Protein AF-A0A392M5W6-F1 (afdb_monomer_lite)

InterPro domains:
  IPR013057 Amino acid transporter, transmembrane domain [PF01490] (22-99)

Secondary structure (DSSP, 8-state):
-----------TTB-TTSSBPP---HHHHHHHHHHHHTTHHHHHHHHHHHHHHHHHHHHHHHHHHHHHHHHHHHHHHHHEES-TTT-EE--SHHHHHHHH-

Sequence (101 aa):
MAVQNSLPIVDDKYDDDGRIKRTGTWVTASAHIVTAVIGSGVLSLAWAVAQLGWIGGSIVLILFSVVTLLTSILMADCYRYPDPIHGTRNPTYMDMVKIIL

pLDDT: mean 74.82, std 14.11, range [38.78, 93.38]

Structure (mmCIF, N/CA/C/O backbone):
data_AF-A0A392M5W6-F1
#
_entry.id   AF-A0A392M5W6-F1
#
loop_
_atom_site.group_PDB
_atom_site.id
_atom_site.type_symbol
_atom_site.label_atom_id
_atom_site.label_alt_id
_atom_site.label_comp_id
_atom_site.label_asym_id
_atom_site.label_entity_id
_atom_site.label_seq_id
_atom_site.pdbx_PDB_ins_code
_atom_site.Cartn_x
_atom_site.Cartn_y
_atom_site.Cartn_z
_atom_site.occupancy
_atom_site.B_iso_or_equiv
_atom_site.auth_seq_id
_atom_site.auth_comp_id
_atom_site.auth_asym_id
_atom_site.auth_atom_id
_atom_site.pdbx_PDB_model_num
ATOM 1 N N . MET A 1 1 ? -45.700 2.190 40.415 1.00 38.78 1 MET A N 1
ATOM 2 C CA . MET A 1 1 ? -45.347 1.653 39.084 1.00 38.78 1 MET A CA 1
ATOM 3 C C . MET A 1 1 ? -44.191 2.480 38.553 1.00 38.78 1 MET A C 1
ATOM 5 O O . MET A 1 1 ? -44.412 3.606 38.132 1.00 38.78 1 MET A O 1
ATOM 9 N N . ALA A 1 2 ? -42.960 1.985 38.693 1.00 43.59 2 ALA A N 1
ATOM 10 C CA . ALA A 1 2 ? -41.777 2.657 38.169 1.00 43.59 2 ALA A CA 1
ATOM 11 C C . ALA A 1 2 ? -41.686 2.361 36.668 1.00 43.59 2 ALA A C 1
ATOM 13 O O . ALA A 1 2 ? -41.320 1.259 36.268 1.00 43.59 2 ALA A O 1
ATOM 14 N N . VAL A 1 3 ? -42.077 3.333 35.845 1.00 52.75 3 VAL A N 1
ATOM 15 C CA . VAL A 1 3 ? -41.728 3.352 34.423 1.00 52.75 3 VAL A CA 1
ATOM 16 C C . VAL A 1 3 ? -40.246 3.710 34.373 1.00 52.75 3 VAL A C 1
ATOM 18 O O . VAL A 1 3 ? -39.872 4.880 34.392 1.00 52.75 3 VAL A O 1
ATOM 21 N N . GLN A 1 4 ? -39.393 2.685 34.426 1.00 53.03 4 GLN A N 1
ATOM 22 C CA . GLN A 1 4 ? -37.978 2.815 34.110 1.00 53.03 4 GLN A CA 1
ATOM 23 C C . GLN A 1 4 ? -37.912 3.230 32.641 1.00 53.03 4 GLN A C 1
ATOM 25 O O . GLN A 1 4 ? -38.105 2.406 31.750 1.00 53.03 4 GLN A O 1
ATOM 30 N N . ASN A 1 5 ? -37.714 4.527 32.415 1.00 48.53 5 ASN A N 1
ATOM 31 C CA . ASN A 1 5 ? -37.404 5.104 31.118 1.00 48.53 5 ASN A CA 1
ATOM 32 C C . ASN A 1 5 ? -36.279 4.288 30.476 1.00 48.53 5 ASN A C 1
ATOM 34 O O . ASN A 1 5 ? -35.115 4.399 30.861 1.00 48.53 5 ASN A O 1
ATOM 38 N N . SER A 1 6 ? -36.642 3.474 29.492 1.00 53.88 6 SER A N 1
ATOM 39 C CA . SER A 1 6 ? -35.745 2.877 28.516 1.00 53.88 6 SER A CA 1
ATOM 40 C C . SER A 1 6 ? -35.206 3.991 27.620 1.00 53.88 6 SER A C 1
ATOM 42 O O . SER A 1 6 ? -35.617 4.143 26.471 1.00 53.88 6 SER A O 1
ATOM 44 N N . LEU A 1 7 ? -34.331 4.831 28.175 1.00 57.06 7 LEU A N 1
ATOM 45 C CA . LEU A 1 7 ? -33.422 5.621 27.362 1.00 57.06 7 LEU A CA 1
ATOM 46 C C . LEU A 1 7 ? -32.461 4.615 26.724 1.00 57.06 7 LEU A C 1
ATOM 48 O O . L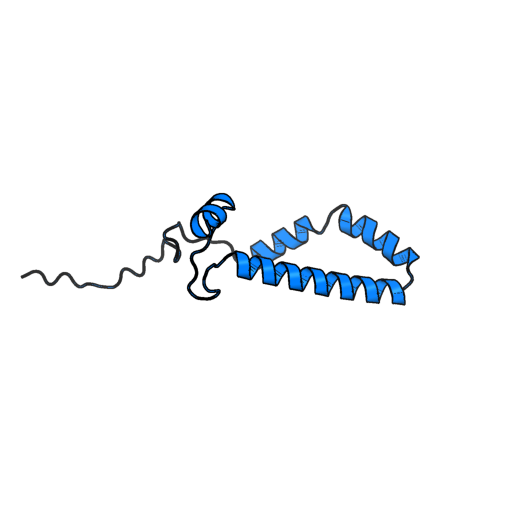EU A 1 7 ? -31.897 3.798 27.458 1.00 57.06 7 LEU A O 1
ATOM 52 N N . PRO A 1 8 ? -32.288 4.617 25.393 1.00 51.41 8 PRO A N 1
ATOM 53 C CA . PRO A 1 8 ? -31.236 3.828 24.786 1.00 51.41 8 PRO A CA 1
ATOM 54 C C . PRO A 1 8 ? -29.938 4.337 25.407 1.00 51.41 8 PRO A C 1
ATOM 56 O O . PRO A 1 8 ? -29.577 5.501 25.230 1.00 51.41 8 PRO A O 1
ATOM 59 N N . ILE A 1 9 ? -29.279 3.503 26.210 1.00 55.28 9 ILE A N 1
ATOM 60 C CA . ILE A 1 9 ? -27.899 3.750 26.601 1.00 55.28 9 ILE A CA 1
ATOM 61 C C . ILE A 1 9 ? -27.139 3.671 25.278 1.00 55.28 9 ILE A C 1
ATOM 63 O O . ILE A 1 9 ? -26.803 2.589 24.807 1.00 55.28 9 ILE A O 1
ATOM 67 N N . VAL A 1 10 ? -26.980 4.814 24.610 1.00 57.06 10 VAL A N 1
ATOM 68 C CA . VAL A 1 10 ? -25.956 4.995 23.589 1.00 57.06 10 VAL A CA 1
ATOM 69 C C . VAL A 1 10 ? -24.670 4.851 24.381 1.00 57.06 10 VAL A C 1
ATOM 71 O O . VAL A 1 10 ? -24.241 5.785 25.057 1.00 57.06 10 VAL A O 1
ATOM 74 N N . ASP A 1 11 ? -24.173 3.621 24.456 1.00 61.72 11 ASP A N 1
ATOM 75 C CA . ASP A 1 11 ? -23.043 3.266 25.295 1.00 61.72 11 ASP A CA 1
ATOM 76 C C . ASP A 1 11 ? -21.785 3.818 24.627 1.00 61.72 11 ASP A C 1
ATOM 78 O O . ASP A 1 11 ? -21.060 3.128 23.921 1.00 61.72 11 ASP A O 1
ATOM 82 N N . ASP A 1 12 ? -21.553 5.121 24.802 1.00 65.75 12 ASP A N 1
ATOM 83 C CA . ASP A 1 12 ? -20.516 5.912 24.123 1.00 65.75 12 ASP A CA 1
ATOM 84 C C . ASP A 1 12 ? -19.083 5.422 24.436 1.00 65.75 12 ASP A C 1
ATOM 86 O O . ASP A 1 12 ? -18.085 5.920 23.905 1.00 65.75 12 ASP A O 1
ATOM 90 N N . LYS A 1 13 ? -18.988 4.432 25.329 1.00 66.81 13 LYS A N 1
ATOM 91 C CA . LYS A 1 13 ? -17.778 3.782 25.811 1.00 66.81 13 LYS A CA 1
ATOM 92 C C . LYS A 1 13 ? -17.422 2.510 25.031 1.00 66.81 13 LYS A C 1
ATOM 94 O O . LYS A 1 13 ? -16.242 2.138 25.027 1.00 66.81 13 LYS A O 1
ATOM 99 N N . TYR A 1 14 ? -18.386 1.873 24.365 1.00 67.06 14 TYR A N 1
ATOM 100 C CA . TYR A 1 14 ? -18.190 0.616 23.640 1.00 67.06 14 TYR A CA 1
ATOM 101 C C . TYR A 1 14 ? -18.463 0.790 22.135 1.00 67.06 14 TYR A C 1
ATOM 103 O O . TYR A 1 14 ? -19.306 1.581 21.729 1.00 67.06 14 TYR A O 1
ATOM 111 N N . ASP A 1 15 ? -17.671 0.112 21.305 1.00 70.62 15 ASP A N 1
ATOM 112 C CA . ASP A 1 15 ? -17.826 0.041 19.844 1.00 70.62 15 ASP A CA 1
ATOM 113 C C . ASP A 1 15 ? -18.937 -0.981 19.495 1.00 70.62 15 ASP A C 1
ATOM 115 O O . ASP A 1 15 ? -19.365 -1.742 20.369 1.00 70.62 15 ASP A O 1
ATOM 119 N N . ASP A 1 16 ? -19.391 -1.044 18.237 1.00 69.56 16 ASP A N 1
ATOM 120 C CA . ASP A 1 16 ? -20.495 -1.937 17.796 1.00 69.56 16 ASP A CA 1
ATOM 121 C C . ASP A 1 16 ? -20.232 -3.441 18.076 1.00 69.56 16 ASP A C 1
ATOM 123 O O . ASP A 1 16 ? -21.131 -4.276 17.987 1.00 69.56 16 ASP A O 1
ATOM 127 N N . ASP A 1 17 ? -18.991 -3.801 18.422 1.00 65.19 17 ASP A N 1
ATOM 128 C CA . ASP A 1 17 ? -18.525 -5.147 18.774 1.00 65.19 17 ASP A CA 1
ATOM 129 C C . ASP A 1 17 ? -18.465 -5.419 20.298 1.00 65.19 17 ASP A C 1
ATOM 131 O O . ASP A 1 17 ? -17.984 -6.475 20.723 1.00 65.19 17 ASP A O 1
ATOM 135 N N . GLY A 1 18 ? -18.928 -4.483 21.137 1.00 65.38 18 GLY A N 1
ATOM 136 C CA . GLY A 1 18 ? -18.927 -4.597 22.600 1.00 65.38 18 GLY A CA 1
ATOM 137 C C . GLY A 1 18 ? -17.551 -4.403 23.253 1.00 65.38 18 GLY A C 1
ATOM 138 O O . GLY A 1 18 ? -17.401 -4.626 24.459 1.00 65.38 18 GLY A O 1
ATOM 139 N N . ARG A 1 19 ? -16.523 -3.994 22.493 1.00 72.31 19 ARG A N 1
ATOM 140 C CA . ARG A 1 19 ? -15.183 -3.677 23.022 1.00 72.31 19 ARG A CA 1
ATOM 141 C C . ARG A 1 19 ? -15.036 -2.185 23.300 1.00 72.31 19 ARG A C 1
ATOM 143 O O . ARG A 1 19 ? -15.787 -1.369 22.788 1.00 72.31 19 ARG A O 1
ATOM 150 N N . ILE A 1 20 ? -14.041 -1.817 24.112 1.00 75.44 20 ILE A N 1
ATOM 151 C CA . ILE A 1 20 ? -13.734 -0.408 24.407 1.00 75.44 20 ILE A CA 1
ATOM 152 C C . ILE A 1 20 ? -13.495 0.341 23.091 1.00 75.44 20 ILE A C 1
ATOM 154 O O . ILE A 1 20 ? -12.693 -0.100 22.259 1.00 75.44 20 ILE A O 1
ATOM 158 N N . LYS A 1 21 ? -14.168 1.484 22.933 1.00 72.44 21 LYS A N 1
ATOM 159 C CA . LYS A 1 21 ? -14.093 2.341 21.746 1.00 72.44 21 LYS A CA 1
ATOM 160 C C . LYS A 1 21 ? -12.636 2.653 21.387 1.00 72.44 21 LYS A C 1
ATOM 162 O O . LYS A 1 21 ? -11.883 3.203 22.195 1.00 72.44 21 LYS A O 1
ATOM 167 N N . ARG A 1 22 ? -12.216 2.294 20.168 1.00 76.19 22 ARG A N 1
ATOM 168 C CA . ARG A 1 22 ? -10.859 2.596 19.684 1.00 76.19 22 ARG A CA 1
ATOM 169 C C . ARG A 1 22 ? -10.753 4.099 19.431 1.00 76.19 22 ARG A C 1
ATOM 171 O O . ARG A 1 22 ? -11.494 4.647 18.627 1.00 76.19 22 ARG A O 1
ATOM 178 N N . THR A 1 23 ? -9.802 4.759 20.083 1.00 78.44 23 THR A N 1
ATOM 179 C CA . THR A 1 23 ? -9.568 6.210 19.954 1.00 78.44 23 THR A CA 1
ATOM 180 C C . THR A 1 23 ? -8.662 6.584 18.775 1.00 78.44 23 THR A C 1
ATOM 182 O O . THR A 1 23 ? -8.352 7.757 18.571 1.00 78.44 23 THR A O 1
ATOM 185 N N . GLY A 1 24 ? -8.214 5.595 17.995 1.00 75.00 24 GLY A N 1
ATOM 186 C CA . GLY A 1 24 ? -7.347 5.807 16.840 1.00 75.00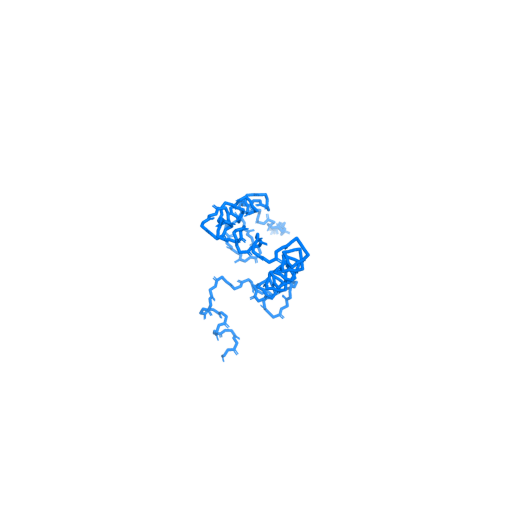 24 GLY A CA 1
ATOM 187 C C . GLY A 1 24 ? -8.089 6.493 15.695 1.00 75.00 24 GLY A C 1
ATOM 188 O O . GLY A 1 24 ? -9.129 6.018 15.248 1.00 75.00 24 GLY A O 1
ATOM 189 N N . THR A 1 25 ? -7.532 7.595 15.195 1.00 85.00 25 THR A N 1
ATOM 190 C CA . THR A 1 25 ? -8.061 8.297 14.018 1.00 85.00 25 THR A CA 1
ATOM 191 C C . THR A 1 25 ? -7.459 7.733 12.729 1.00 85.00 25 THR A C 1
ATOM 193 O O . THR A 1 25 ? -6.358 7.175 12.735 1.00 85.00 25 THR A O 1
ATOM 196 N N . TRP A 1 26 ? -8.142 7.937 11.597 1.00 84.12 26 TRP A N 1
ATOM 197 C CA . TRP A 1 26 ? -7.618 7.615 10.260 1.00 84.12 26 TRP A CA 1
ATOM 198 C C . TRP A 1 26 ? -6.245 8.249 10.003 1.00 84.12 26 TRP A C 1
ATOM 200 O O . TRP A 1 26 ? -5.391 7.647 9.358 1.00 84.12 26 TRP A O 1
ATOM 210 N N . VAL A 1 27 ? -6.006 9.433 10.576 1.00 86.88 27 VAL A N 1
ATOM 211 C CA . VAL A 1 27 ? -4.730 10.148 10.481 1.00 86.88 27 VAL A CA 1
ATOM 212 C C . VAL A 1 27 ? -3.625 9.375 11.195 1.00 86.88 27 VAL A C 1
ATOM 214 O O . VAL A 1 27 ? -2.595 9.096 10.589 1.00 86.88 27 VAL A O 1
ATOM 217 N N . THR A 1 28 ? -3.840 8.941 12.438 1.00 88.50 28 THR A N 1
ATOM 218 C CA . THR A 1 28 ? -2.847 8.145 13.181 1.00 88.50 28 THR A CA 1
ATOM 219 C C . THR A 1 28 ? -2.565 6.806 12.494 1.00 88.50 28 THR A C 1
ATOM 221 O O . THR A 1 28 ? -1.409 6.397 12.389 1.00 88.50 28 THR A O 1
ATOM 224 N N . ALA A 1 29 ? -3.603 6.143 11.975 1.00 85.81 29 ALA A N 1
ATOM 225 C CA . ALA A 1 29 ? -3.450 4.900 11.224 1.00 85.81 29 ALA A CA 1
ATOM 226 C C . ALA A 1 29 ? -2.632 5.108 9.936 1.00 85.81 29 ALA A C 1
ATOM 228 O O . ALA A 1 29 ? -1.686 4.364 9.680 1.00 85.81 29 ALA A O 1
ATOM 229 N N . SER A 1 30 ? -2.938 6.156 9.164 1.00 86.12 30 SER A N 1
ATOM 230 C CA . SER A 1 30 ? -2.187 6.501 7.951 1.00 86.12 30 SER A CA 1
ATOM 231 C C . SER A 1 30 ? -0.725 6.840 8.248 1.00 86.12 30 SER A C 1
ATOM 233 O O . SER A 1 30 ? 0.163 6.362 7.546 1.00 86.12 30 SER A O 1
ATOM 235 N N . ALA A 1 31 ? -0.458 7.576 9.332 1.00 89.44 31 ALA A N 1
ATOM 236 C CA . ALA A 1 31 ? 0.896 7.908 9.756 1.00 89.44 31 ALA A CA 1
ATOM 237 C C . ALA A 1 31 ? 1.702 6.642 10.077 1.00 89.44 31 ALA A C 1
ATOM 239 O O . ALA A 1 31 ? 2.826 6.502 9.600 1.00 89.44 31 ALA A O 1
ATOM 240 N N . HIS A 1 32 ? 1.111 5.682 10.796 1.00 85.06 32 HIS A N 1
ATOM 241 C CA . HIS A 1 32 ? 1.760 4.400 11.071 1.00 85.06 32 HIS A CA 1
ATOM 242 C C . HIS A 1 32 ? 2.083 3.609 9.802 1.00 85.06 32 HIS A C 1
ATOM 244 O O . HIS A 1 32 ? 3.197 3.097 9.673 1.00 85.06 32 HIS A O 1
ATOM 250 N N . ILE A 1 33 ? 1.153 3.551 8.847 1.00 86.94 33 ILE A N 1
ATOM 251 C CA . ILE A 1 33 ? 1.372 2.867 7.566 1.00 86.94 33 ILE A CA 1
ATOM 252 C C . ILE A 1 33 ? 2.525 3.525 6.801 1.00 86.94 33 ILE A C 1
ATOM 254 O O . ILE A 1 33 ? 3.436 2.832 6.356 1.00 86.94 33 ILE A O 1
ATOM 258 N N . VAL A 1 34 ? 2.545 4.857 6.707 1.00 87.81 34 VAL A N 1
ATOM 259 C CA . VAL A 1 34 ? 3.629 5.590 6.036 1.00 87.81 34 VAL A CA 1
ATOM 260 C C . VAL A 1 34 ? 4.971 5.319 6.714 1.00 87.81 34 VAL A C 1
ATOM 262 O O . VAL A 1 34 ? 5.942 5.015 6.029 1.00 87.81 34 VAL A O 1
ATOM 265 N N . THR A 1 35 ? 5.036 5.340 8.047 1.00 88.94 35 THR A N 1
ATOM 266 C CA . THR A 1 35 ? 6.285 5.030 8.765 1.00 88.94 35 THR A CA 1
ATOM 267 C C . THR A 1 35 ? 6.735 3.579 8.603 1.00 88.94 35 THR A C 1
ATOM 269 O O . THR A 1 35 ? 7.933 3.326 8.594 1.00 88.94 35 THR A O 1
ATOM 272 N N . ALA A 1 36 ? 5.808 2.632 8.431 1.00 86.75 36 ALA A N 1
ATOM 273 C CA . ALA A 1 36 ? 6.146 1.242 8.125 1.00 86.75 36 ALA A CA 1
ATOM 274 C C . ALA A 1 36 ? 6.692 1.086 6.694 1.00 86.75 36 ALA A C 1
ATOM 276 O O . ALA A 1 36 ? 7.543 0.236 6.442 1.00 86.75 36 ALA A O 1
ATOM 277 N N . VAL A 1 37 ? 6.215 1.917 5.761 1.00 84.81 37 VAL A N 1
ATOM 278 C CA . VAL A 1 37 ? 6.649 1.922 4.357 1.00 84.81 37 VAL A CA 1
ATOM 279 C C . VAL A 1 37 ? 7.987 2.645 4.172 1.00 84.81 37 VAL A C 1
ATOM 281 O O . VAL A 1 37 ? 8.797 2.195 3.361 1.00 84.81 37 VAL A O 1
ATOM 284 N N . ILE A 1 38 ? 8.260 3.726 4.918 1.00 89.00 38 ILE A N 1
ATOM 285 C CA . ILE A 1 38 ? 9.563 4.418 4.934 1.00 89.00 38 ILE A CA 1
ATOM 286 C C . ILE A 1 38 ? 10.592 3.505 5.620 1.00 89.00 38 ILE A C 1
ATOM 288 O O . ILE A 1 38 ? 10.911 3.628 6.797 1.00 89.00 38 ILE A O 1
ATOM 292 N N . GLY A 1 39 ? 11.096 2.544 4.858 1.00 83.62 39 GLY A N 1
ATOM 293 C CA . GLY A 1 39 ? 12.065 1.555 5.296 1.00 83.62 39 GLY A CA 1
ATOM 294 C C . GLY A 1 39 ? 12.932 1.086 4.136 1.00 83.62 39 GLY A C 1
ATOM 295 O O . GLY A 1 39 ? 12.968 1.693 3.062 1.00 83.62 39 GLY A O 1
ATOM 296 N N . SER A 1 40 ? 13.623 -0.031 4.341 1.00 84.56 40 SER A N 1
ATOM 297 C CA . SER A 1 40 ? 14.528 -0.628 3.350 1.00 84.56 40 SER A CA 1
ATOM 298 C C . SER A 1 40 ? 13.867 -0.892 1.988 1.00 84.56 40 SER A C 1
ATOM 300 O O . SER A 1 40 ? 14.544 -0.841 0.962 1.00 84.56 40 SER A O 1
ATOM 302 N N . GLY A 1 41 ? 12.547 -1.110 1.961 1.00 80.69 41 GLY A N 1
ATOM 303 C CA . GLY A 1 41 ? 11.782 -1.361 0.738 1.00 80.69 41 GLY A CA 1
ATOM 304 C C . GLY A 1 41 ? 11.809 -0.201 -0.262 1.00 80.69 41 GLY A C 1
ATOM 305 O O . GLY A 1 41 ? 12.148 -0.410 -1.425 1.00 80.69 41 GLY A O 1
ATOM 306 N N . VAL A 1 42 ? 11.513 1.032 0.169 1.00 85.56 42 VAL A N 1
ATOM 307 C CA . VAL A 1 42 ? 11.427 2.194 -0.745 1.00 85.56 42 VAL A CA 1
ATOM 308 C C . VAL A 1 42 ? 12.806 2.588 -1.286 1.00 85.56 42 VAL A C 1
ATOM 310 O O . VAL A 1 42 ? 12.930 2.962 -2.451 1.00 85.56 42 VAL A O 1
ATOM 313 N N . LEU A 1 43 ? 13.855 2.434 -0.471 1.00 85.12 43 LEU A N 1
ATOM 314 C CA . LEU A 1 43 ? 15.246 2.681 -0.872 1.00 85.12 43 LEU A CA 1
ATOM 315 C C . LEU A 1 43 ? 15.702 1.727 -1.990 1.00 85.12 43 LEU A C 1
ATOM 317 O O . LEU A 1 43 ? 16.301 2.169 -2.969 1.00 85.12 43 LEU A O 1
ATOM 321 N N . SER A 1 44 ? 15.388 0.431 -1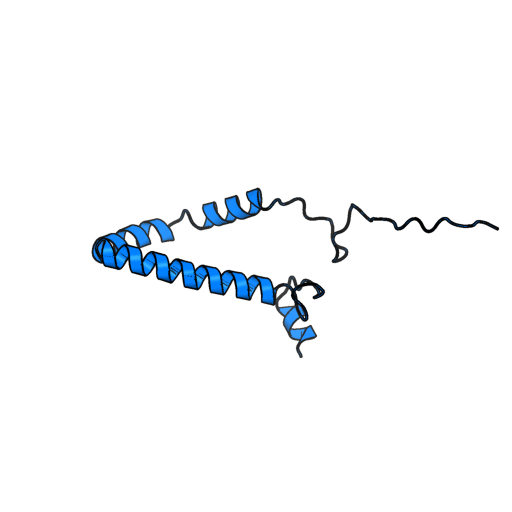.878 1.00 84.69 44 SER A N 1
ATOM 322 C CA . SER A 1 44 ? 15.711 -0.556 -2.919 1.00 84.69 44 SER A CA 1
ATOM 323 C C . SER A 1 44 ? 14.852 -0.375 -4.176 1.00 84.69 44 SER A C 1
ATOM 325 O O . SER A 1 44 ? 15.359 -0.499 -5.295 1.00 84.69 44 SER A O 1
ATOM 327 N N . LEU A 1 45 ? 13.578 -0.006 -4.005 1.00 83.69 45 LEU A N 1
ATOM 328 C CA . LEU A 1 45 ? 12.658 0.240 -5.113 1.00 83.69 45 LEU A CA 1
ATOM 329 C C . LEU A 1 45 ? 13.132 1.393 -6.007 1.00 83.69 45 LEU A C 1
ATOM 331 O O . LEU A 1 45 ? 13.073 1.276 -7.228 1.00 83.69 45 LEU A O 1
ATOM 335 N N . ALA A 1 46 ? 13.650 2.476 -5.422 1.00 85.44 46 ALA A N 1
ATOM 336 C CA . ALA A 1 46 ? 14.162 3.617 -6.182 1.00 85.44 46 ALA A CA 1
ATOM 337 C C . ALA A 1 46 ? 15.306 3.221 -7.134 1.00 85.44 46 ALA A C 1
ATOM 339 O O . ALA A 1 46 ? 15.340 3.667 -8.281 1.00 85.44 46 ALA A O 1
ATOM 340 N N . TRP A 1 47 ? 16.210 2.341 -6.691 1.00 85.69 47 TRP A N 1
ATOM 341 C CA . TRP A 1 47 ? 17.304 1.843 -7.527 1.00 85.69 47 TRP A CA 1
ATOM 342 C C . TRP A 1 47 ? 16.808 0.927 -8.652 1.00 85.69 47 TRP A C 1
ATOM 344 O O . TRP A 1 47 ? 17.235 1.076 -9.796 1.00 85.69 47 TRP A O 1
ATOM 354 N N . ALA A 1 48 ? 15.859 0.033 -8.361 1.00 84.75 48 ALA A N 1
ATOM 355 C CA . ALA A 1 48 ? 15.240 -0.809 -9.385 1.00 84.75 48 ALA A CA 1
ATOM 356 C C . ALA A 1 48 ? 14.502 0.033 -10.446 1.00 84.75 48 ALA A C 1
ATOM 358 O O . ALA A 1 48 ? 14.643 -0.199 -11.647 1.00 84.75 48 ALA A O 1
ATOM 359 N N . VAL A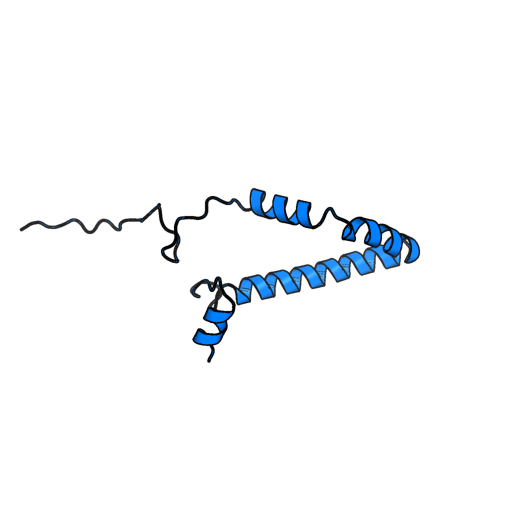 1 49 ? 13.770 1.066 -10.016 1.00 85.25 49 VAL A N 1
ATOM 360 C CA . VAL A 1 49 ? 13.064 2.003 -10.905 1.00 85.25 49 VAL A CA 1
ATOM 361 C C . VAL A 1 49 ? 14.040 2.821 -11.756 1.00 85.25 49 VAL A C 1
ATOM 363 O O . VAL A 1 49 ? 13.771 3.050 -12.935 1.00 85.25 49 VAL A O 1
ATOM 366 N N . ALA A 1 50 ? 15.198 3.205 -11.210 1.00 85.25 50 ALA A N 1
ATOM 367 C CA . ALA A 1 50 ? 16.235 3.905 -11.969 1.00 85.25 50 ALA A CA 1
ATOM 368 C C . ALA A 1 50 ? 16.784 3.062 -13.136 1.00 85.25 50 ALA A C 1
ATOM 370 O O . ALA A 1 50 ? 17.099 3.614 -14.189 1.00 85.25 50 ALA A O 1
ATOM 371 N N . GLN A 1 51 ? 16.851 1.735 -12.986 1.00 87.50 51 GLN A N 1
ATOM 372 C CA . GLN A 1 51 ? 17.284 0.825 -14.057 1.00 87.50 51 GLN A CA 1
ATOM 373 C C . GLN A 1 51 ? 16.219 0.603 -15.136 1.00 87.50 51 GLN A C 1
ATOM 375 O O . GLN A 1 51 ? 16.558 0.434 -16.304 1.00 87.50 51 GLN A O 1
ATOM 380 N N . LEU A 1 52 ? 14.937 0.629 -14.762 1.00 82.88 52 LEU A N 1
ATOM 381 C CA . LEU A 1 52 ? 13.793 0.480 -15.674 1.00 82.88 52 LEU A CA 1
ATOM 382 C C . LEU A 1 52 ? 13.548 1.717 -16.559 1.00 82.88 52 LEU A C 1
ATOM 384 O O . LEU A 1 52 ? 12.756 1.659 -17.502 1.00 82.88 52 LEU A O 1
ATOM 388 N N . GLY A 1 53 ? 14.221 2.833 -16.269 1.00 85.38 53 GLY A N 1
ATOM 389 C CA . GLY A 1 53 ? 13.999 4.108 -16.940 1.00 85.38 53 GLY A CA 1
ATOM 390 C C . GLY A 1 53 ? 12.659 4.743 -16.560 1.00 85.38 53 GLY A C 1
ATOM 391 O O . GLY A 1 53 ? 11.810 4.142 -15.906 1.00 85.38 53 GLY A O 1
ATOM 392 N N . TRP A 1 54 ? 12.454 5.994 -16.971 1.00 83.75 54 TRP A N 1
ATOM 393 C CA . TRP A 1 54 ? 11.316 6.795 -16.509 1.00 83.75 54 TRP A CA 1
ATOM 394 C C . TRP A 1 54 ? 9.949 6.187 -16.876 1.00 83.75 54 TRP A C 1
ATOM 396 O O . TRP A 1 54 ? 9.065 6.122 -16.028 1.00 83.75 54 TRP A O 1
ATOM 406 N N . ILE A 1 55 ? 9.794 5.674 -18.102 1.00 88.94 55 ILE A N 1
ATOM 407 C CA . ILE A 1 55 ? 8.529 5.092 -18.588 1.00 88.94 55 ILE A CA 1
ATOM 408 C C . ILE A 1 55 ? 8.226 3.787 -17.852 1.00 88.94 55 ILE A C 1
ATOM 410 O O . ILE A 1 55 ? 7.133 3.617 -17.313 1.00 88.94 55 ILE A O 1
ATOM 414 N N . GLY A 1 56 ? 9.204 2.875 -17.812 1.00 89.06 56 GLY A N 1
ATOM 415 C CA . GLY A 1 56 ? 9.064 1.587 -17.135 1.00 89.06 56 GLY A CA 1
ATOM 416 C C . GLY A 1 56 ? 8.796 1.772 -15.644 1.00 89.06 56 GLY A C 1
ATOM 417 O O . GLY A 1 56 ? 7.889 1.150 -15.097 1.00 89.06 56 GLY A O 1
ATOM 418 N N . GLY A 1 57 ? 9.511 2.708 -15.019 1.00 88.81 57 GLY A N 1
ATOM 419 C CA . GLY A 1 57 ? 9.298 3.130 -13.642 1.00 88.81 57 GLY A CA 1
ATOM 420 C C . GLY A 1 57 ? 7.869 3.585 -13.362 1.00 88.81 57 GLY A C 1
ATOM 421 O O . GLY A 1 57 ? 7.217 3.047 -12.469 1.00 88.81 57 GLY A O 1
ATOM 422 N N . SER A 1 58 ? 7.350 4.537 -14.142 1.00 90.81 58 SER A N 1
ATOM 423 C CA . SER A 1 58 ? 5.980 5.036 -13.966 1.00 90.81 58 SER A CA 1
ATOM 424 C C . SER A 1 58 ? 4.930 3.938 -14.144 1.00 90.81 58 SER A C 1
ATOM 426 O O . SER A 1 58 ? 4.011 3.845 -13.331 1.00 90.81 58 SER A O 1
ATOM 428 N N . ILE A 1 59 ? 5.076 3.078 -15.157 1.00 93.31 59 ILE A N 1
ATOM 429 C CA . ILE A 1 59 ? 4.137 1.972 -15.400 1.00 93.31 59 ILE A CA 1
ATOM 430 C C . ILE A 1 59 ? 4.132 0.996 -14.217 1.00 93.31 59 ILE A C 1
ATOM 432 O O . ILE A 1 59 ? 3.062 0.629 -13.730 1.00 93.31 59 ILE A O 1
ATOM 436 N N . VAL A 1 60 ? 5.310 0.606 -13.722 1.00 90.56 60 VAL A N 1
ATOM 437 C CA . VAL A 1 60 ? 5.433 -0.328 -12.592 1.00 90.56 60 VAL A CA 1
ATOM 438 C C . VAL A 1 60 ? 4.861 0.271 -11.306 1.00 90.56 60 VAL A C 1
ATOM 440 O O . VAL A 1 60 ? 4.163 -0.434 -10.581 1.00 90.56 60 VAL A O 1
ATOM 443 N N . LEU A 1 61 ? 5.082 1.563 -11.035 1.00 90.06 61 LEU A N 1
ATOM 444 C CA . LEU A 1 61 ? 4.508 2.230 -9.859 1.00 90.06 61 LEU A CA 1
ATOM 445 C C . LEU A 1 61 ? 2.975 2.298 -9.917 1.00 90.06 61 LEU A C 1
ATOM 447 O O . LEU A 1 61 ? 2.315 2.060 -8.904 1.00 90.06 61 LEU A O 1
ATOM 451 N N . ILE A 1 62 ? 2.401 2.567 -11.094 1.00 93.00 62 ILE A N 1
ATOM 452 C CA . ILE A 1 62 ? 0.944 2.559 -11.289 1.00 93.00 62 ILE A CA 1
ATOM 453 C C . ILE A 1 62 ? 0.390 1.147 -11.078 1.00 93.00 62 ILE A C 1
ATOM 455 O O . ILE A 1 62 ? -0.578 0.969 -10.341 1.00 93.00 62 ILE A O 1
ATOM 459 N N . LEU A 1 63 ? 1.020 0.129 -11.668 1.00 93.12 63 LEU A N 1
ATOM 460 C CA . LEU A 1 63 ? 0.581 -1.259 -11.524 1.00 93.12 63 LEU A CA 1
ATOM 461 C C . LEU A 1 63 ? 0.670 -1.726 -10.064 1.00 93.12 63 LEU A C 1
ATOM 463 O O . LEU A 1 63 ? -0.275 -2.316 -9.542 1.00 93.12 63 LEU A O 1
ATOM 467 N N . PHE A 1 64 ? 1.764 -1.395 -9.377 1.00 89.31 64 PHE A N 1
ATOM 468 C CA . PHE A 1 64 ? 1.936 -1.677 -7.954 1.00 89.31 64 PHE A CA 1
ATOM 469 C C . PHE A 1 64 ? 0.869 -0.981 -7.094 1.00 89.31 64 PHE A C 1
ATOM 471 O O . PHE A 1 64 ? 0.336 -1.584 -6.159 1.00 89.31 64 PHE A O 1
ATOM 478 N N . SER A 1 65 ? 0.499 0.257 -7.437 1.00 91.50 65 SER A N 1
ATOM 479 C CA . SER A 1 65 ? -0.600 0.974 -6.786 1.00 91.50 65 SER A CA 1
ATOM 480 C C . SER A 1 65 ? -1.940 0.256 -6.972 1.00 91.50 65 SER A C 1
ATOM 482 O O . SER A 1 65 ? -2.644 0.043 -5.987 1.00 91.50 65 SER A O 1
ATOM 484 N N . VAL A 1 66 ? -2.262 -0.203 -8.187 1.00 93.38 66 VAL A N 1
ATOM 485 C CA . VAL A 1 66 ? -3.503 -0.954 -8.457 1.00 93.38 66 VAL A CA 1
ATOM 486 C C . VAL A 1 66 ? -3.558 -2.246 -7.642 1.00 93.38 66 VAL A C 1
ATOM 488 O O . VAL A 1 66 ? -4.565 -2.513 -6.988 1.00 93.38 66 VAL A O 1
ATOM 491 N N . VAL A 1 67 ? -2.474 -3.026 -7.612 1.00 92.50 67 VAL A N 1
ATOM 492 C CA . VAL A 1 67 ? -2.407 -4.267 -6.817 1.00 92.50 67 VAL A CA 1
ATOM 493 C C . VAL A 1 67 ? -2.570 -3.979 -5.321 1.00 92.50 67 VAL A C 1
ATOM 495 O O . VAL A 1 67 ? -3.295 -4.695 -4.626 1.00 92.50 67 VAL A O 1
ATOM 498 N N . THR A 1 68 ? -1.946 -2.907 -4.826 1.00 90.81 68 THR A N 1
ATOM 499 C CA . THR A 1 68 ? -2.069 -2.486 -3.422 1.00 90.81 68 THR A CA 1
ATOM 500 C C . THR A 1 68 ? -3.509 -2.092 -3.087 1.00 90.81 68 THR A C 1
ATOM 502 O O . THR A 1 68 ? -4.035 -2.518 -2.059 1.00 90.81 68 THR A O 1
ATOM 505 N N . LEU A 1 69 ? -4.178 -1.345 -3.973 1.00 90.25 69 LEU A N 1
ATOM 506 C CA . LEU A 1 69 ? -5.581 -0.960 -3.809 1.00 90.25 69 LEU A CA 1
ATOM 507 C C . LEU A 1 69 ? -6.500 -2.184 -3.784 1.00 90.25 69 LEU A C 1
ATOM 509 O O . LEU A 1 69 ? -7.293 -2.320 -2.854 1.00 90.25 69 LEU A O 1
ATOM 513 N N . LEU A 1 70 ? -6.345 -3.112 -4.730 1.00 90.31 70 LEU A N 1
ATOM 514 C CA . LEU A 1 70 ? -7.127 -4.352 -4.758 1.00 90.31 70 LEU A CA 1
ATOM 515 C C . LEU A 1 70 ? -6.941 -5.171 -3.476 1.00 90.31 70 LEU A C 1
ATOM 517 O O . LEU A 1 70 ? -7.916 -5.614 -2.876 1.00 90.31 70 LEU A O 1
ATOM 521 N N . THR A 1 71 ? -5.699 -5.314 -3.015 1.00 88.56 71 THR A N 1
ATOM 522 C CA . THR A 1 71 ? -5.395 -6.034 -1.769 1.00 88.56 71 THR A CA 1
ATOM 523 C C . THR A 1 71 ? -6.034 -5.353 -0.558 1.00 88.56 71 THR A C 1
ATOM 525 O O . THR A 1 71 ? -6.569 -6.031 0.317 1.00 88.56 71 THR A O 1
ATOM 528 N N . SER A 1 72 ? -6.017 -4.016 -0.506 1.00 86.44 72 SER A N 1
ATOM 529 C CA . SER A 1 72 ? -6.619 -3.260 0.597 1.00 86.44 72 SER A CA 1
ATOM 530 C C . SER A 1 72 ? -8.143 -3.403 0.652 1.00 86.44 72 SER A C 1
ATOM 532 O O . SER A 1 72 ? -8.691 -3.552 1.742 1.00 86.44 72 SER A O 1
ATOM 534 N N . ILE A 1 73 ? -8.809 -3.436 -0.510 1.00 86.06 73 ILE A N 1
ATOM 535 C CA . ILE A 1 73 ? -10.258 -3.651 -0.619 1.00 86.06 73 ILE A CA 1
ATOM 536 C C . ILE A 1 73 ? -10.603 -5.068 -0.158 1.00 86.06 73 ILE A C 1
ATOM 538 O O . ILE A 1 73 ? -11.423 -5.230 0.736 1.00 86.06 73 ILE A O 1
ATOM 542 N N . LEU A 1 74 ? -9.892 -6.082 -0.661 1.00 84.19 74 LEU A N 1
ATOM 543 C CA . LEU A 1 74 ? -10.099 -7.475 -0.251 1.00 84.19 74 LEU A CA 1
ATOM 544 C C . LEU A 1 74 ? -9.890 -7.676 1.256 1.00 84.19 74 LEU A C 1
ATOM 546 O O . LEU A 1 74 ? -10.652 -8.394 1.893 1.00 84.19 74 LEU A O 1
ATOM 550 N N . MET A 1 75 ? -8.877 -7.041 1.851 1.00 81.69 75 MET A N 1
ATOM 551 C CA . MET A 1 75 ? -8.649 -7.117 3.296 1.00 81.69 75 MET A CA 1
ATOM 552 C C . MET A 1 75 ? -9.756 -6.414 4.090 1.00 81.69 75 MET A C 1
ATOM 554 O O . MET A 1 75 ? -10.150 -6.911 5.143 1.00 81.69 75 MET A O 1
ATOM 558 N N . ALA A 1 76 ? -10.254 -5.277 3.597 1.00 78.69 76 ALA A N 1
ATOM 559 C CA . ALA A 1 76 ? -11.363 -4.558 4.216 1.00 78.69 76 ALA A CA 1
ATOM 560 C C . ALA A 1 76 ? -12.679 -5.351 4.137 1.00 78.69 76 ALA A C 1
ATOM 562 O O . ALA A 1 76 ? -13.416 -5.391 5.122 1.00 78.69 76 ALA A O 1
ATOM 563 N N . ASP A 1 77 ? -12.928 -6.039 3.024 1.00 74.12 77 ASP A N 1
ATOM 564 C CA . ASP A 1 77 ? -14.095 -6.907 2.851 1.00 74.12 77 ASP A CA 1
ATOM 565 C C . ASP A 1 77 ? -13.981 -8.159 3.733 1.00 74.12 77 ASP A C 1
ATOM 567 O O . ASP A 1 77 ? -14.890 -8.481 4.494 1.00 74.12 77 ASP A O 1
ATOM 571 N N . CYS A 1 78 ? -12.816 -8.814 3.748 1.00 70.88 78 CYS A N 1
ATOM 572 C CA . CYS A 1 78 ? -12.543 -9.951 4.633 1.00 70.88 78 CYS A CA 1
ATOM 573 C C . CYS A 1 78 ? -12.558 -9.584 6.122 1.00 70.88 78 CYS A C 1
ATOM 575 O O . CYS A 1 78 ? -12.589 -10.469 6.969 1.00 70.88 78 CYS A O 1
ATOM 577 N N . TYR A 1 79 ? -12.504 -8.306 6.479 1.00 68.50 79 TYR A N 1
ATOM 578 C CA . TYR A 1 79 ? -12.575 -7.878 7.869 1.00 68.50 79 TYR A CA 1
ATOM 579 C C . TYR A 1 79 ? -14.009 -7.859 8.427 1.00 68.50 79 TYR A C 1
ATOM 581 O O . TYR A 1 79 ? -14.191 -7.995 9.643 1.00 68.50 79 TYR A O 1
ATOM 589 N N . ARG A 1 80 ? -15.021 -7.721 7.559 1.00 64.25 80 ARG A N 1
ATOM 590 C CA . ARG A 1 80 ? -16.452 -7.729 7.904 1.00 64.25 80 ARG A CA 1
ATOM 591 C C . ARG A 1 80 ? -17.190 -8.769 7.059 1.00 64.25 80 ARG A C 1
ATOM 593 O O . ARG A 1 80 ? -17.562 -8.516 5.922 1.00 64.25 80 ARG A O 1
ATOM 600 N N . TYR A 1 81 ? -17.430 -9.934 7.653 1.00 58.03 81 TYR A N 1
ATOM 601 C CA . TYR A 1 81 ? -18.148 -11.060 7.046 1.00 58.03 81 TYR A CA 1
ATOM 602 C C . TYR A 1 81 ? -19.372 -11.408 7.916 1.00 58.03 81 TYR A C 1
ATOM 604 O O . TYR A 1 81 ? -19.252 -11.304 9.142 1.00 58.03 81 TYR A O 1
ATOM 612 N N . PRO A 1 82 ? -20.543 -11.809 7.370 1.00 57.59 82 PRO A N 1
ATOM 613 C CA . PRO A 1 82 ? -20.872 -12.102 5.963 1.00 57.59 82 PRO A CA 1
ATOM 614 C C . PRO A 1 82 ? -21.306 -10.904 5.097 1.00 57.59 82 PRO A C 1
ATOM 616 O O . PRO A 1 82 ? -21.410 -11.067 3.888 1.00 57.59 82 PRO A O 1
ATOM 619 N N . ASP A 1 83 ? -21.512 -9.715 5.677 1.00 55.81 83 ASP A N 1
ATOM 620 C CA . ASP A 1 83 ? -21.876 -8.496 4.938 1.00 55.81 83 ASP A CA 1
ATOM 621 C C . ASP A 1 83 ? -20.881 -7.347 5.204 1.00 55.81 83 ASP A C 1
ATOM 623 O O . ASP A 1 83 ? -20.547 -7.098 6.364 1.00 55.81 83 ASP A O 1
ATOM 627 N N . PRO A 1 84 ? -20.491 -6.540 4.196 1.00 57.34 84 PRO A N 1
ATOM 628 C CA . PRO A 1 84 ? -19.574 -5.402 4.378 1.00 57.34 84 PRO A CA 1
ATOM 629 C C . PRO A 1 84 ? -20.109 -4.312 5.324 1.00 57.34 84 PRO A C 1
ATOM 631 O O . PRO A 1 84 ? -19.346 -3.512 5.871 1.00 57.34 84 PRO A O 1
ATOM 634 N N . ILE A 1 85 ? -21.438 -4.270 5.492 1.00 56.16 85 ILE A N 1
ATOM 635 C CA . ILE A 1 85 ? -22.175 -3.219 6.209 1.00 56.16 85 ILE A CA 1
ATOM 636 C C . ILE A 1 85 ? -22.710 -3.727 7.562 1.00 56.16 85 ILE A C 1
ATOM 638 O O . ILE A 1 85 ? -22.684 -2.978 8.533 1.00 56.16 85 ILE A O 1
ATOM 642 N N . HIS A 1 86 ? -23.128 -4.998 7.652 1.00 54.81 86 HIS A N 1
ATOM 643 C CA . HIS A 1 86 ? -23.732 -5.599 8.859 1.00 54.81 86 HIS A CA 1
ATOM 644 C C . HIS A 1 86 ? -22.935 -6.784 9.440 1.00 54.81 86 HIS A C 1
ATOM 646 O O . HIS A 1 86 ? -23.353 -7.386 10.427 1.00 54.81 86 HIS A O 1
ATOM 652 N N . GLY A 1 87 ? -21.804 -7.151 8.833 1.00 57.81 87 GLY A N 1
ATOM 653 C CA . GLY A 1 87 ? -20.995 -8.300 9.229 1.00 57.81 87 GLY A CA 1
ATOM 654 C C . GLY A 1 87 ? -20.197 -8.060 10.507 1.00 57.81 87 GLY A C 1
ATOM 655 O O . GLY A 1 87 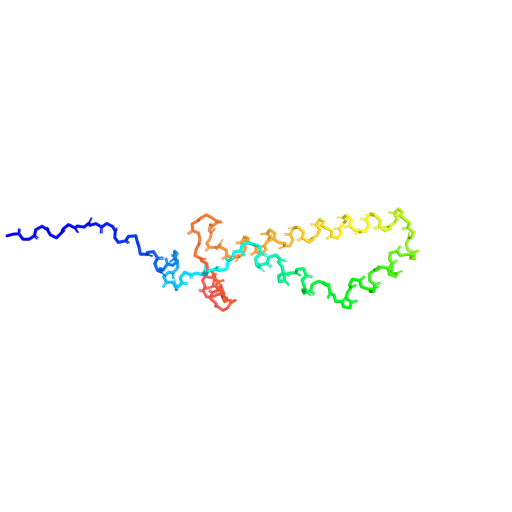? -19.624 -6.988 10.727 1.00 57.81 87 GLY A O 1
ATOM 656 N N . THR A 1 88 ? -20.125 -9.094 11.343 1.00 57.47 88 THR A N 1
ATOM 657 C CA . THR A 1 88 ? -19.320 -9.110 12.565 1.00 57.47 88 THR A CA 1
ATOM 658 C C . THR A 1 88 ? -17.835 -8.952 12.234 1.00 57.47 88 THR A C 1
ATOM 660 O O . THR A 1 88 ? -17.293 -9.614 11.348 1.00 57.47 88 THR A O 1
ATOM 663 N N . ARG A 1 89 ? -17.168 -8.045 12.951 1.00 60.84 89 ARG A N 1
ATOM 664 C CA . ARG A 1 89 ? -15.742 -7.744 12.803 1.00 60.84 89 ARG A CA 1
ATOM 665 C C . ARG A 1 89 ? -14.935 -8.923 13.343 1.00 60.84 89 ARG A C 1
ATOM 667 O O . ARG A 1 89 ? -14.923 -9.117 14.554 1.00 60.84 89 ARG A O 1
ATOM 674 N N . ASN A 1 90 ? -14.243 -9.679 12.491 1.00 62.41 90 ASN A N 1
ATOM 675 C CA . ASN A 1 90 ? -13.426 -10.806 12.955 1.00 62.41 90 ASN A CA 1
ATOM 676 C C . ASN A 1 90 ? -11.973 -10.367 13.184 1.00 62.41 90 ASN A C 1
ATOM 678 O O . ASN A 1 90 ? -11.231 -10.146 12.226 1.00 62.41 90 ASN A O 1
ATOM 682 N N . PRO A 1 91 ? -11.522 -10.250 14.446 1.00 60.25 91 PRO A N 1
ATOM 683 C CA . PRO A 1 91 ? -10.179 -9.774 14.757 1.00 60.25 91 PRO A CA 1
ATOM 684 C C . PRO A 1 91 ? -9.112 -10.867 14.620 1.00 60.25 91 PRO A C 1
ATOM 686 O O . PRO A 1 91 ? -7.921 -10.569 14.659 1.00 60.25 91 PRO A O 1
ATOM 689 N N . THR A 1 92 ? -9.521 -12.130 14.506 1.00 61.69 92 THR A N 1
ATOM 690 C CA . THR A 1 92 ? -8.629 -13.286 14.559 1.00 61.69 92 THR A CA 1
ATOM 691 C C . THR A 1 92 ? -8.978 -14.292 13.476 1.00 61.69 92 THR A C 1
ATOM 693 O O . THR A 1 92 ? -10.126 -14.710 13.351 1.00 61.69 92 THR A O 1
ATOM 696 N N . TYR A 1 93 ? -7.957 -14.740 12.740 1.00 60.06 93 TYR A N 1
ATOM 697 C CA . TYR A 1 93 ? -8.075 -15.776 11.708 1.00 60.06 93 TYR A CA 1
ATOM 698 C C . TYR A 1 93 ? -8.754 -17.052 12.238 1.00 60.06 93 TYR A C 1
ATOM 700 O O . TYR A 1 93 ? -9.552 -17.667 11.543 1.00 60.06 93 TYR A O 1
ATOM 708 N N . MET A 1 94 ? -8.516 -17.408 13.507 1.00 64.81 94 MET A N 1
ATOM 709 C CA . MET A 1 94 ? -9.162 -18.565 14.141 1.00 64.81 94 MET A CA 1
ATOM 710 C C . MET A 1 94 ? -10.678 -18.409 14.334 1.00 64.81 94 MET A C 1
ATOM 712 O O . MET A 1 94 ? -11.372 -19.419 14.327 1.00 64.81 94 MET A O 1
ATOM 716 N N . ASP A 1 95 ? -11.191 -17.185 14.498 1.00 63.47 95 ASP A N 1
ATOM 717 C CA . ASP A 1 95 ? -12.642 -16.938 14.581 1.00 63.47 95 ASP A CA 1
ATOM 718 C C . ASP A 1 95 ? -13.281 -17.014 13.194 1.00 63.47 95 ASP A C 1
ATOM 720 O O . ASP A 1 95 ? -14.304 -17.668 13.028 1.00 63.47 95 ASP A O 1
ATOM 724 N N . MET A 1 96 ? -12.623 -16.443 12.176 1.00 59.75 96 MET A N 1
ATOM 725 C CA . MET A 1 96 ? -13.042 -16.576 10.773 1.00 59.75 96 MET A CA 1
ATOM 726 C C . MET A 1 96 ? -13.205 -18.041 10.364 1.00 59.75 96 MET A C 1
ATOM 728 O O . MET A 1 96 ? -14.235 -18.410 9.810 1.00 59.75 96 MET A O 1
ATOM 732 N N . VAL A 1 97 ? -12.223 -18.889 10.680 1.00 64.56 97 VAL A N 1
ATOM 733 C CA . VAL A 1 97 ? -12.266 -20.315 10.318 1.00 64.56 97 VAL A CA 1
ATOM 734 C C . VAL A 1 97 ? -13.404 -21.056 11.031 1.00 64.56 97 VAL A C 1
ATOM 736 O O . VAL A 1 97 ? -14.023 -21.909 10.414 1.00 64.56 97 VAL A O 1
ATOM 739 N N . LYS A 1 98 ? -13.719 -20.718 12.290 1.00 62.44 98 LYS A N 1
ATOM 740 C CA . LYS A 1 98 ? -14.828 -21.335 13.049 1.00 62.44 98 LYS A CA 1
ATOM 741 C C . LYS A 1 98 ? -16.219 -20.867 12.626 1.00 62.44 98 LYS A C 1
ATOM 743 O O . LYS A 1 98 ? -17.197 -21.531 12.932 1.00 62.44 98 LYS A O 1
ATOM 748 N N . ILE A 1 99 ? -16.319 -19.684 12.028 1.00 62.28 99 ILE A N 1
ATOM 749 C CA . ILE A 1 99 ? -17.594 -19.143 11.545 1.00 62.28 99 ILE A CA 1
ATOM 750 C C . ILE A 1 99 ? -17.921 -19.709 10.156 1.00 62.28 99 ILE A C 1
ATOM 752 O O . ILE A 1 99 ? -19.091 -19.821 9.800 1.00 62.28 99 ILE A O 1
ATOM 756 N N . ILE A 1 100 ? -16.896 -20.056 9.372 1.00 63.88 100 ILE A N 1
ATOM 757 C CA . ILE A 1 100 ? -17.039 -20.537 7.993 1.00 63.88 100 ILE A CA 1
ATOM 758 C C . ILE A 1 100 ? -17.087 -22.071 7.872 1.00 63.88 100 ILE A C 1
ATOM 760 O O . ILE A 1 100 ? -17.597 -22.565 6.866 1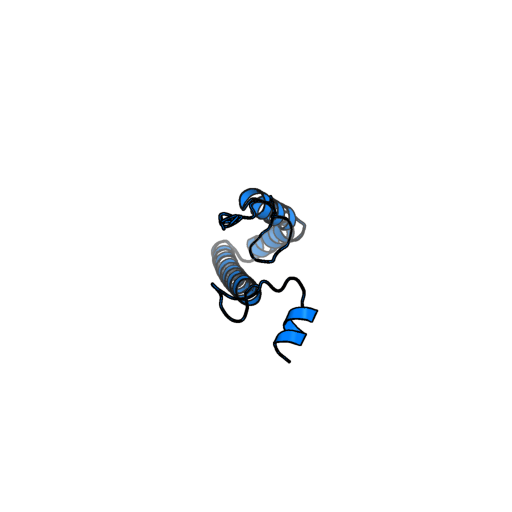.00 63.88 100 ILE A O 1
ATOM 764 N N . LEU A 1 101 ? -16.555 -22.804 8.860 1.00 54.44 101 LEU A N 1
ATOM 765 C CA . LEU A 1 101 ? -16.542 -24.271 8.951 1.00 54.44 101 LEU A CA 1
ATOM 766 C C . LEU A 1 101 ? -17.452 -24.748 10.087 1.00 54.44 101 LEU A C 1
ATOM 768 O O . LEU A 1 101 ? -18.254 -25.674 9.835 1.00 54.44 101 LEU A O 1
#

Radius of gyration: 21.61 Å; chains: 1; bounding box: 63×34×58 Å

Foldseek 3Di:
DDPPPPDPPPVVQADPQRHGDDPDDPVNVVVVVVVVVPDPVVVVLVVVLVVCPDVRNVVVVVVVVVVVVVVVVVVQCLQAPPDSVPGDGDPDPVVVVVVVD

Organism: NCBI:txid97028